Protein AF-A0A527HC91-F1 (afdb_monomer)

Nearest PDB structures (foldseek):
  5uuo-assembly1_B  TM=9.753E-01  e=4.032E-06  Novosphingobium aromaticivorans DSM 12444
  4mzw-assembly1_B  TM=9.098E-01  e=1.863E-04  Streptococcus sanguinis SK36

Solvent-accessible surface area (backbone atoms only — not comparable to full-atom values): 4922 Å² total; per-residue (Å²): 132,85,69,98,67,86,76,94,84,69,85,57,64,73,94,44,30,89,74,60,64,102,66,86,80,84,92,70,91,75,87,77,90,79,77,90,45,86,33,80,51,93,72,54,97,43,84,70,34,46,56,53,54,50,51,33,52,54,38,44,77,72,66,40,73,79,45,42,63,37,115

Sequence (71 aa):
TPPKVWTWNKPSGGAFASINRPIAGPTHDKELPVGKHPLQLYSLATPNGVKVTVMLEELLARGHKGAEYDA

Structure (mmCIF, N/CA/C/O backbone):
data_AF-A0A527HC91-F1
#
_entry.id   AF-A0A527HC91-F1
#
loop_
_atom_site.group_PDB
_atom_site.id
_atom_site.type_symbol
_atom_site.label_atom_id
_atom_site.label_alt_id
_atom_site.label_comp_id
_atom_site.label_asym_id
_atom_site.label_entity_id
_atom_site.label_seq_id
_atom_site.pdbx_PDB_ins_code
_atom_site.Cartn_x
_atom_site.Cartn_y
_atom_site.Cartn_z
_atom_site.occupancy
_atom_site.B_iso_or_equiv
_atom_site.auth_seq_id
_atom_site.auth_comp_id
_atom_site.auth_asym_id
_atom_site.auth_atom_id
_atom_site.pdbx_PDB_model_num
ATOM 1 N N . THR A 1 1 ? 17.242 -5.377 -34.296 1.00 81.38 1 THR A N 1
ATOM 2 C CA . THR A 1 1 ? 15.797 -5.648 -34.117 1.00 81.38 1 THR A CA 1
ATOM 3 C C . THR A 1 1 ? 15.601 -6.485 -32.862 1.00 81.38 1 THR A C 1
ATOM 5 O O . THR A 1 1 ? 16.520 -7.226 -32.523 1.00 81.38 1 THR A O 1
ATOM 8 N N . PRO A 1 2 ? 14.485 -6.345 -32.125 1.00 90.94 2 PRO A N 1
ATOM 9 C CA . PRO A 1 2 ? 14.191 -7.212 -30.978 1.00 90.94 2 PRO A CA 1
ATOM 10 C C . PRO A 1 2 ? 13.944 -8.672 -31.421 1.00 90.94 2 PRO A C 1
ATOM 12 O O . PRO A 1 2 ? 13.612 -8.898 -32.589 1.00 90.94 2 PRO A O 1
ATOM 15 N N . PRO A 1 3 ? 14.117 -9.668 -30.527 1.00 93.94 3 PRO A N 1
ATOM 16 C CA . PRO A 1 3 ? 13.898 -11.075 -30.858 1.00 93.94 3 PRO A CA 1
ATOM 17 C C . PRO A 1 3 ? 12.407 -11.385 -31.070 1.00 93.94 3 PRO A C 1
ATOM 19 O O . PRO A 1 3 ? 11.541 -10.733 -30.493 1.00 93.94 3 PRO A O 1
ATOM 22 N N . LYS A 1 4 ? 12.108 -12.429 -31.858 1.00 96.06 4 LYS A N 1
ATOM 23 C CA . LYS A 1 4 ? 10.731 -12.899 -32.120 1.00 96.06 4 LYS A CA 1
ATOM 24 C C . LYS A 1 4 ? 10.015 -13.386 -30.853 1.00 96.06 4 LYS A C 1
ATOM 26 O O . LYS A 1 4 ? 8.800 -13.266 -30.752 1.00 96.06 4 LYS A O 1
ATOM 31 N N . VAL A 1 5 ? 10.770 -13.937 -29.904 1.00 95.31 5 VAL A N 1
ATOM 32 C CA . VAL A 1 5 ? 10.289 -14.335 -28.579 1.00 95.31 5 VAL A CA 1
ATOM 33 C C . VAL A 1 5 ? 11.134 -13.600 -27.552 1.00 95.31 5 VAL A C 1
ATOM 35 O O . VAL A 1 5 ? 12.362 -13.688 -27.574 1.00 95.31 5 VAL A O 1
ATOM 38 N N . TRP A 1 6 ? 10.480 -12.838 -26.683 1.00 95.38 6 TRP A N 1
ATOM 39 C CA . TRP A 1 6 ? 11.154 -12.124 -25.608 1.00 95.38 6 TRP A CA 1
ATOM 40 C C . TRP A 1 6 ? 11.602 -13.095 -24.508 1.00 95.38 6 TRP A C 1
ATOM 42 O O . TRP A 1 6 ? 10.874 -14.021 -24.154 1.00 95.38 6 TRP A O 1
ATOM 52 N N . THR A 1 7 ? 12.791 -12.865 -23.949 1.00 92.81 7 THR A N 1
ATOM 53 C CA . THR A 1 7 ? 13.364 -13.668 -22.860 1.00 92.81 7 THR A CA 1
ATOM 54 C C . THR A 1 7 ? 13.894 -12.766 -21.753 1.00 92.81 7 THR A C 1
ATOM 56 O O . THR A 1 7 ? 14.589 -11.788 -22.037 1.00 92.81 7 THR A O 1
ATOM 59 N N . TRP A 1 8 ? 13.657 -13.131 -20.494 1.00 93.00 8 TRP A N 1
ATOM 60 C CA . TRP A 1 8 ? 14.213 -12.433 -19.336 1.00 93.00 8 TRP A CA 1
ATOM 61 C C . TRP A 1 8 ? 15.620 -12.951 -19.008 1.00 93.00 8 TRP A C 1
ATOM 63 O O . TRP A 1 8 ? 15.785 -13.889 -18.238 1.00 93.00 8 TRP A O 1
ATOM 73 N N . ASN A 1 9 ? 16.644 -12.376 -19.642 1.00 86.62 9 ASN A N 1
ATOM 74 C CA . ASN A 1 9 ? 18.042 -12.819 -19.515 1.00 86.62 9 ASN A CA 1
ATOM 75 C C . ASN A 1 9 ? 18.953 -11.821 -18.778 1.00 86.62 9 ASN A C 1
ATOM 77 O O . ASN A 1 9 ? 20.133 -12.104 -18.575 1.00 86.62 9 ASN A O 1
ATOM 81 N N . LYS A 1 10 ? 18.427 -10.649 -18.402 1.00 84.62 10 LYS A N 1
ATOM 82 C CA . LYS A 1 10 ? 19.137 -9.606 -17.654 1.00 84.62 10 LYS A CA 1
ATOM 83 C C . LYS A 1 10 ? 18.186 -8.911 -16.670 1.00 84.62 10 LYS A C 1
ATOM 85 O O . LYS A 1 10 ? 17.015 -8.715 -17.011 1.00 84.62 10 LYS A O 1
ATOM 90 N N . PRO A 1 11 ? 18.671 -8.499 -15.485 1.00 84.94 11 PRO A N 1
ATOM 91 C CA . PRO A 1 11 ? 17.898 -7.655 -14.581 1.00 84.94 11 PRO A CA 1
ATOM 92 C C . PRO A 1 11 ? 17.558 -6.313 -15.251 1.00 84.94 11 PRO A C 1
ATOM 94 O O . PRO A 1 11 ? 18.367 -5.752 -15.991 1.00 84.94 11 PRO A O 1
ATOM 97 N N . SER A 1 12 ? 16.351 -5.804 -14.999 1.00 88.69 12 SER A N 1
ATOM 98 C CA . SER A 1 12 ? 15.855 -4.530 -15.534 1.00 88.69 12 SER A CA 1
ATOM 99 C C . SER A 1 12 ? 14.968 -3.834 -14.499 1.00 88.69 12 SER A C 1
ATOM 101 O O . SER A 1 12 ? 14.226 -4.494 -13.770 1.00 88.69 12 SER A O 1
ATOM 103 N N . GLY A 1 13 ? 15.038 -2.502 -14.428 1.00 88.06 13 GLY A N 1
ATOM 104 C CA . GLY A 1 13 ? 14.261 -1.694 -13.475 1.00 88.06 13 GLY A CA 1
ATOM 105 C C . GLY A 1 13 ? 15.074 -0.918 -12.436 1.00 88.06 13 GLY A C 1
ATOM 106 O O . GLY A 1 13 ? 14.489 -0.391 -11.493 1.00 88.06 13 GLY A O 1
ATOM 107 N N . GLY A 1 14 ? 16.402 -0.830 -12.584 1.00 93.44 14 GLY A N 1
ATOM 108 C CA . GLY A 1 14 ? 17.261 -0.040 -11.693 1.00 93.44 14 GLY A CA 1
ATOM 109 C C . GLY A 1 14 ? 17.137 -0.489 -10.236 1.00 93.44 14 GLY A C 1
ATOM 110 O O . GLY A 1 14 ? 17.317 -1.667 -9.943 1.00 93.44 14 GLY A O 1
ATOM 111 N N . ALA A 1 15 ? 16.769 0.432 -9.341 1.00 94.00 15 ALA A N 1
ATOM 112 C CA . ALA A 1 15 ? 16.539 0.140 -7.922 1.00 94.00 15 ALA A CA 1
ATOM 113 C C . 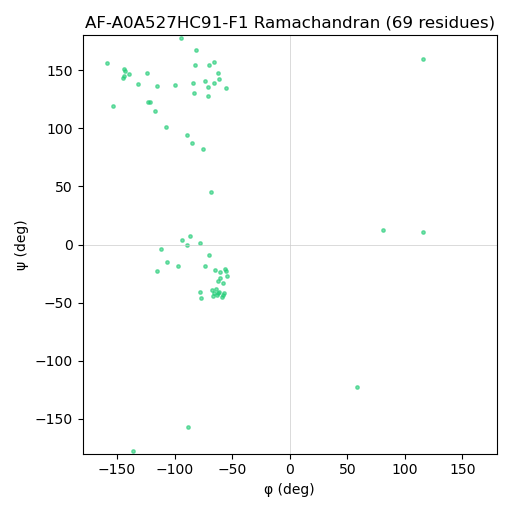ALA A 1 15 ? 15.517 -0.991 -7.679 1.00 94.00 15 ALA A C 1
ATOM 115 O O . ALA A 1 15 ? 15.616 -1.701 -6.684 1.00 94.00 15 ALA A O 1
ATOM 116 N N . PHE A 1 16 ? 14.572 -1.201 -8.601 1.00 93.88 16 PHE A N 1
ATOM 117 C CA . PHE A 1 16 ? 13.536 -2.233 -8.495 1.00 93.88 16 PHE A CA 1
ATOM 118 C C . PHE A 1 16 ? 13.904 -3.551 -9.188 1.00 93.88 16 PHE A C 1
ATOM 120 O O . PHE A 1 16 ? 13.097 -4.480 -9.228 1.00 93.88 16 PHE A O 1
ATOM 127 N N . ALA A 1 17 ? 15.119 -3.674 -9.730 1.00 94.19 17 ALA A N 1
ATOM 128 C CA . ALA A 1 17 ? 15.556 -4.897 -10.402 1.00 94.19 17 ALA A CA 1
ATOM 129 C C . ALA A 1 17 ? 15.552 -6.129 -9.477 1.00 94.19 17 ALA A C 1
ATOM 131 O O . ALA A 1 17 ? 15.443 -7.250 -9.967 1.00 94.19 17 ALA A O 1
ATOM 132 N N . SER A 1 18 ? 15.637 -5.928 -8.158 1.00 92.56 18 SER A N 1
ATOM 133 C CA . SER A 1 18 ? 15.545 -6.988 -7.148 1.00 92.56 18 SER A CA 1
ATOM 134 C C . SER A 1 18 ? 14.130 -7.542 -6.948 1.00 92.56 18 SER A C 1
ATOM 136 O O . SER A 1 18 ? 13.994 -8.643 -6.419 1.00 92.56 18 SER A O 1
ATOM 138 N N . ILE A 1 19 ? 13.083 -6.818 -7.367 1.00 95.31 19 ILE A N 1
ATOM 139 C CA . ILE A 1 19 ? 11.679 -7.222 -7.170 1.00 95.31 19 ILE A CA 1
ATOM 140 C C . ILE A 1 19 ? 10.927 -7.497 -8.482 1.00 95.31 19 ILE A C 1
ATOM 142 O O . ILE A 1 19 ? 9.954 -8.253 -8.481 1.00 95.31 19 ILE A O 1
ATOM 146 N N . ASN A 1 20 ? 11.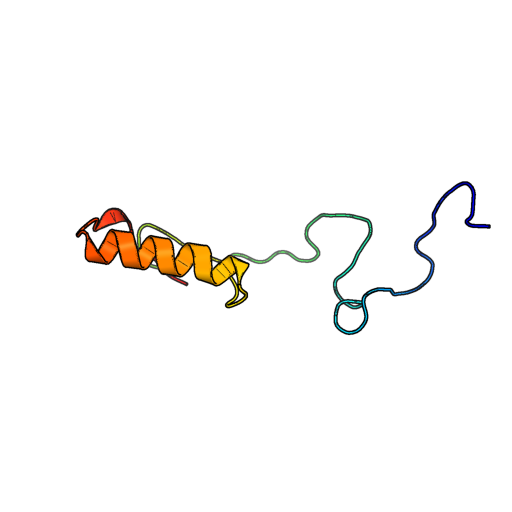375 -6.937 -9.611 1.00 95.81 20 ASN A N 1
ATOM 147 C CA . ASN A 1 20 ? 10.730 -7.122 -10.913 1.00 95.81 20 ASN A CA 1
ATOM 148 C C . ASN A 1 20 ? 10.931 -8.544 -11.463 1.00 95.81 20 ASN A C 1
ATOM 150 O O . ASN 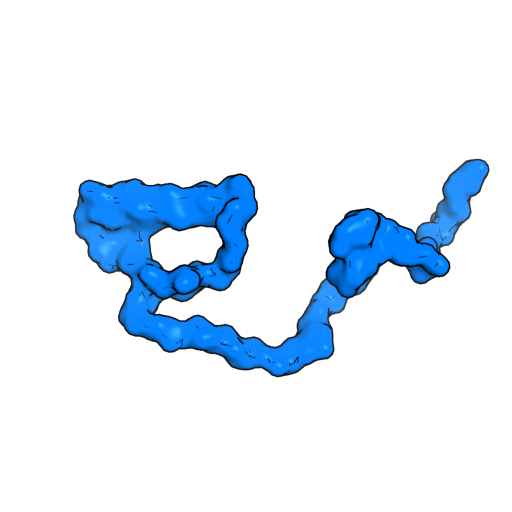A 1 20 ? 12.064 -9.004 -11.607 1.00 95.81 20 ASN A O 1
ATOM 154 N N . ARG A 1 21 ? 9.839 -9.222 -11.844 1.00 96.38 21 ARG A N 1
ATOM 155 C CA . ARG A 1 21 ? 9.848 -10.559 -12.469 1.00 96.38 21 ARG A CA 1
ATOM 156 C C . ARG A 1 21 ? 8.742 -10.663 -13.533 1.00 96.38 21 ARG A C 1
ATOM 158 O O . ARG A 1 21 ? 7.699 -10.039 -13.362 1.00 96.38 21 ARG A O 1
ATOM 165 N N . PRO A 1 22 ? 8.917 -11.464 -14.601 1.00 95.88 22 PRO A N 1
ATOM 166 C CA . PRO A 1 22 ? 7.890 -11.682 -15.627 1.00 95.88 22 PRO A CA 1
ATOM 167 C C . PRO A 1 22 ? 6.789 -12.660 -15.190 1.00 95.88 22 PRO A C 1
ATOM 169 O O . PRO A 1 22 ? 5.902 -12.977 -15.975 1.00 95.88 22 PRO A O 1
ATOM 172 N N . ILE A 1 23 ? 6.869 -13.165 -13.959 1.00 96.56 23 ILE A N 1
ATOM 173 C CA . ILE A 1 23 ? 5.904 -14.079 -13.353 1.00 96.56 23 ILE A CA 1
ATOM 174 C C . ILE A 1 23 ? 5.393 -13.491 -12.037 1.00 96.56 23 ILE A C 1
ATOM 176 O O . ILE A 1 23 ? 6.129 -12.809 -11.320 1.00 96.56 23 ILE A O 1
ATOM 180 N N . ALA A 1 24 ? 4.134 -13.782 -11.722 1.00 97.31 24 ALA A N 1
ATOM 181 C CA . ALA A 1 24 ? 3.505 -13.440 -10.452 1.00 97.31 24 ALA A CA 1
ATOM 182 C C . ALA A 1 24 ? 3.601 -14.608 -9.447 1.00 97.31 24 ALA A C 1
ATOM 184 O O . ALA A 1 24 ? 4.110 -15.679 -9.774 1.00 97.31 24 ALA A O 1
ATOM 185 N N . GLY A 1 25 ? 3.093 -14.395 -8.231 1.00 97.38 25 GLY A N 1
ATOM 186 C CA . GLY A 1 25 ? 2.983 -15.416 -7.184 1.00 97.38 25 GLY A CA 1
ATOM 187 C C . GLY A 1 25 ? 3.834 -15.131 -5.939 1.00 97.38 25 GLY A C 1
ATOM 188 O O . GLY A 1 25 ? 4.790 -14.343 -6.009 1.00 97.38 25 GLY A O 1
ATOM 189 N N . PRO A 1 26 ? 3.483 -15.754 -4.796 1.00 97.75 26 PRO A N 1
ATOM 190 C CA . PRO A 1 26 ? 4.208 -15.587 -3.541 1.00 97.75 26 PRO A CA 1
ATOM 191 C C . PRO A 1 26 ? 5.651 -16.090 -3.666 1.00 97.75 26 PRO A C 1
ATOM 193 O O . PRO A 1 26 ? 5.946 -17.016 -4.420 1.00 97.75 26 PRO A O 1
ATOM 196 N N . THR A 1 27 ? 6.566 -15.455 -2.935 1.00 97.81 27 THR A N 1
ATOM 197 C CA . THR A 1 27 ? 7.972 -15.895 -2.823 1.00 97.81 27 THR A CA 1
ATOM 198 C C . THR A 1 27 ? 8.292 -16.527 -1.480 1.00 97.81 27 THR A C 1
ATOM 200 O O . THR A 1 27 ? 9.341 -17.145 -1.334 1.00 97.81 27 THR A O 1
ATOM 203 N N . HIS A 1 28 ? 7.417 -16.324 -0.502 1.00 98.12 28 HIS A N 1
ATOM 204 C CA . HIS A 1 28 ? 7.520 -16.823 0.854 1.00 98.12 28 HIS A CA 1
ATOM 205 C C . HIS A 1 28 ? 6.125 -16.823 1.475 1.00 98.12 28 HIS A C 1
ATOM 207 O O . HIS A 1 28 ? 5.258 -16.046 1.061 1.00 98.12 28 HIS A O 1
ATOM 213 N N . ASP A 1 29 ? 5.943 -17.665 2.483 1.00 98.44 29 ASP A N 1
ATOM 214 C CA . ASP A 1 29 ? 4.751 -17.653 3.316 1.00 98.44 29 ASP A CA 1
ATOM 215 C C . ASP A 1 29 ? 4.911 -16.597 4.409 1.00 98.44 29 ASP A C 1
ATO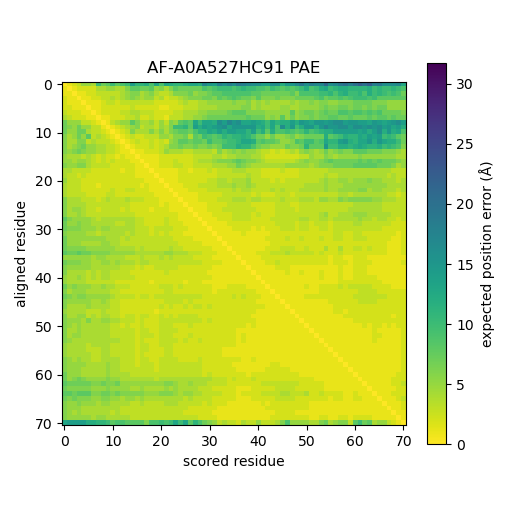M 217 O O . ASP A 1 29 ? 5.946 -16.517 5.080 1.00 98.44 29 ASP A O 1
ATOM 221 N N . LYS A 1 30 ? 3.895 -15.747 4.562 1.00 97.75 30 LYS A N 1
ATOM 222 C CA . LYS A 1 30 ? 3.856 -14.716 5.597 1.00 97.75 30 LYS A CA 1
ATOM 223 C C . LYS A 1 30 ? 2.419 -14.371 5.940 1.00 97.75 30 LYS A C 1
ATOM 225 O O . LYS A 1 30 ? 1.678 -13.873 5.095 1.00 97.75 30 LYS A O 1
ATOM 230 N N . GLU A 1 31 ? 2.057 -14.581 7.196 1.00 98.12 31 GLU A N 1
ATOM 231 C CA . GLU A 1 31 ? 0.807 -14.064 7.738 1.00 98.12 31 GLU A CA 1
ATOM 232 C C . GLU A 1 31 ? 0.904 -12.542 7.886 1.00 98.12 31 GLU A C 1
ATOM 234 O O . GLU A 1 31 ? 1.922 -11.997 8.327 1.00 98.12 31 GLU A O 1
ATOM 239 N N . LEU A 1 32 ? -0.150 -11.844 7.470 1.00 98.25 32 LEU A N 1
ATOM 240 C CA . LEU A 1 32 ? -0.234 -10.400 7.616 1.00 98.25 32 LEU A CA 1
ATOM 241 C C . LEU A 1 32 ? -0.739 -10.049 9.025 1.00 98.25 32 LEU A C 1
ATOM 243 O O . LEU A 1 32 ? -1.657 -10.710 9.512 1.00 98.25 32 LEU A O 1
ATOM 247 N N . PRO A 1 33 ? -0.176 -9.022 9.689 1.00 98.12 33 PRO A N 1
ATOM 248 C CA . PRO A 1 33 ? -0.672 -8.588 10.991 1.00 98.12 33 PRO A CA 1
ATOM 249 C C . PRO A 1 33 ? -2.086 -8.025 10.850 1.00 98.12 33 PRO A C 1
ATOM 251 O O . PRO A 1 33 ? -2.352 -7.288 9.905 1.00 98.12 33 PRO A O 1
ATOM 254 N N . VAL A 1 34 ? -2.973 -8.346 11.790 1.00 98.50 34 VAL A N 1
ATOM 255 C CA . VAL A 1 34 ? -4.354 -7.845 11.830 1.00 98.50 34 VAL A CA 1
ATOM 256 C C . VAL A 1 34 ? -4.565 -7.117 13.151 1.00 98.50 34 VAL A C 1
ATOM 258 O O . VAL A 1 34 ? -4.335 -7.688 14.219 1.00 98.50 34 VAL A O 1
ATOM 261 N N . GLY A 1 35 ? -4.958 -5.849 13.072 1.00 98.25 35 GLY A N 1
ATOM 262 C CA . GLY A 1 35 ? -5.269 -5.017 14.224 1.00 98.25 35 GLY A CA 1
ATOM 263 C C . GLY A 1 35 ? -6.730 -5.118 14.663 1.00 98.25 35 GLY A C 1
ATOM 264 O O . GLY A 1 35 ? -7.415 -6.116 14.436 1.00 98.25 35 GLY A O 1
ATOM 265 N N . LYS A 1 36 ? -7.198 -4.086 15.366 1.00 98.31 36 LYS A N 1
ATOM 266 C CA . LYS A 1 36 ? -8.524 -4.070 16.011 1.00 98.31 36 LYS A CA 1
ATOM 267 C C . LYS A 1 36 ? -9.597 -3.363 15.183 1.00 98.31 36 LYS A C 1
ATOM 269 O O . LYS A 1 36 ? -10.781 -3.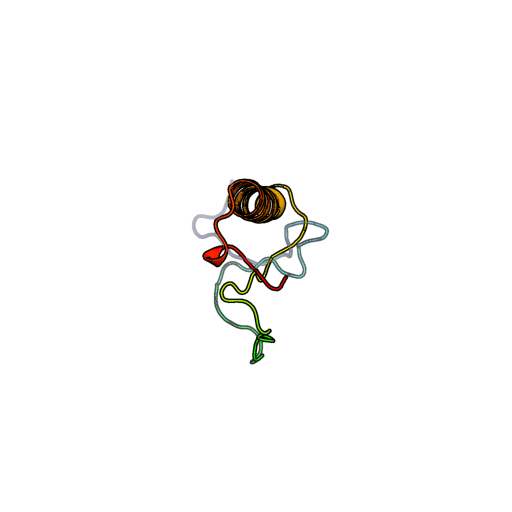498 15.491 1.00 98.31 36 LYS A O 1
ATOM 274 N N . HIS A 1 37 ? -9.194 -2.544 14.217 1.00 98.62 37 HIS A N 1
ATOM 275 C CA . HIS A 1 37 ? -10.096 -1.698 13.452 1.00 98.62 37 HIS A CA 1
ATOM 276 C C . HIS A 1 37 ? -10.754 -2.489 12.306 1.00 98.62 37 HIS A C 1
ATOM 278 O O . HIS A 1 37 ? -10.212 -3.499 11.846 1.00 98.62 37 HIS A O 1
ATOM 284 N N . PRO A 1 38 ? -11.948 -2.070 11.842 1.00 98.19 38 PRO A N 1
ATOM 285 C CA . PRO A 1 38 ? -12.715 -2.818 10.846 1.00 98.19 38 PRO A CA 1
ATOM 286 C C . PRO A 1 38 ? -12.031 -2.915 9.475 1.00 98.19 38 PRO A C 1
ATOM 288 O O . PRO A 1 38 ? -12.346 -3.830 8.714 1.00 98.19 38 PRO A O 1
ATOM 291 N N . LEU A 1 39 ? -11.108 -2.005 9.151 1.00 98.56 39 LEU A N 1
ATOM 292 C CA . LEU A 1 39 ? -10.346 -2.019 7.905 1.00 98.56 39 LEU A CA 1
ATOM 293 C C . LEU A 1 39 ? -8.852 -2.237 8.184 1.00 98.56 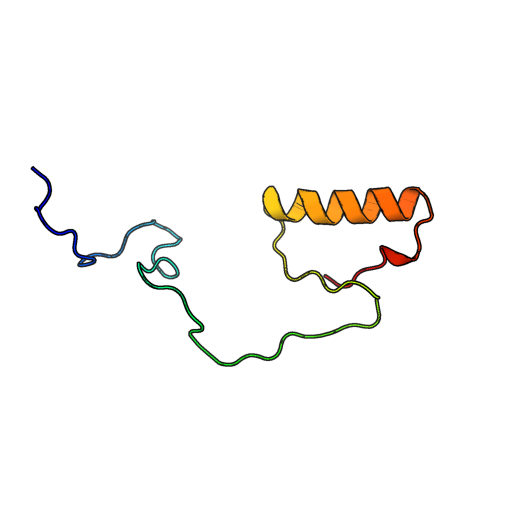39 LEU A C 1
ATOM 295 O O . LEU A 1 39 ? -8.283 -1.632 9.084 1.00 98.56 39 LEU A O 1
ATOM 299 N N . GLN A 1 40 ? -8.209 -3.094 7.391 1.00 98.69 40 GLN A N 1
ATOM 300 C CA . GLN A 1 40 ? -6.774 -3.387 7.476 1.00 98.69 40 GLN A CA 1
ATOM 301 C C . GLN A 1 40 ? -6.106 -2.949 6.171 1.00 98.69 40 GLN A C 1
ATOM 303 O O . GLN A 1 40 ? -6.419 -3.485 5.103 1.00 98.69 40 GLN A O 1
ATOM 308 N N .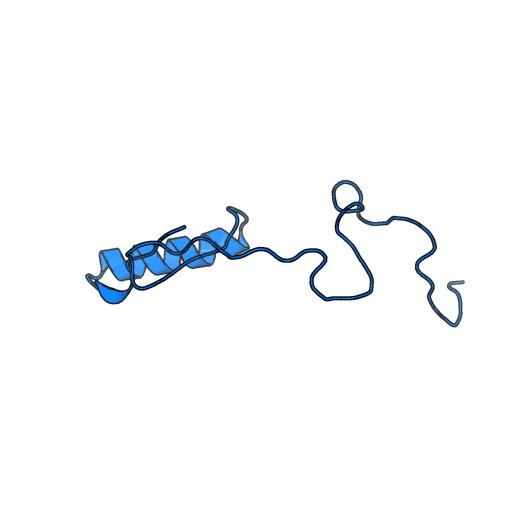 LEU A 1 41 ? -5.220 -1.956 6.233 1.00 98.38 41 LEU A N 1
ATOM 309 C CA . LEU A 1 41 ? -4.602 -1.340 5.063 1.00 98.38 41 LEU A CA 1
ATOM 310 C C . LEU A 1 41 ? -3.128 -1.741 4.930 1.00 98.38 41 LEU A C 1
ATOM 312 O O . LEU A 1 41 ? -2.246 -1.134 5.521 1.00 98.38 41 LEU A O 1
ATOM 316 N N . TYR A 1 42 ? -2.834 -2.696 4.049 1.00 98.31 42 TYR A N 1
ATOM 317 C CA . TYR A 1 42 ? -1.454 -3.026 3.672 1.00 98.31 42 TYR A CA 1
ATOM 318 C C . TYR A 1 42 ? -1.015 -2.165 2.490 1.00 98.31 42 TYR A C 1
ATOM 320 O O . TYR A 1 42 ? -1.287 -2.483 1.330 1.00 98.31 42 TYR A O 1
ATOM 328 N N . SER A 1 43 ? -0.368 -1.041 2.783 1.00 98.12 43 SER A N 1
ATOM 329 C CA . SER A 1 43 ? -0.014 -0.029 1.785 1.00 98.12 43 SER A CA 1
ATOM 330 C C . SER A 1 43 ? 1.419 0.478 1.968 1.00 98.12 43 SER A C 1
ATOM 332 O O . SER A 1 43 ? 2.177 0.012 2.813 1.00 98.12 43 SER A O 1
ATOM 334 N N . LEU A 1 44 ? 1.811 1.435 1.136 1.00 97.94 44 LEU A N 1
ATOM 335 C CA . LEU A 1 44 ? 3.037 2.214 1.276 1.00 97.94 44 LEU A CA 1
ATOM 336 C C . LEU A 1 44 ? 2.708 3.659 0.911 1.00 97.94 44 LEU A C 1
ATOM 338 O O . LEU A 1 44 ? 1.905 3.882 0.003 1.00 97.94 44 LEU A O 1
ATOM 342 N N . ALA A 1 45 ? 3.365 4.629 1.552 1.00 97.38 45 ALA A N 1
ATOM 343 C CA . ALA A 1 45 ? 3.183 6.073 1.350 1.00 97.38 45 ALA A CA 1
ATOM 344 C C . ALA A 1 45 ? 3.673 6.596 -0.025 1.00 97.38 45 ALA A C 1
ATOM 346 O O . ALA A 1 45 ? 4.343 7.617 -0.143 1.00 97.38 45 ALA A O 1
ATOM 347 N N . THR A 1 46 ? 3.340 5.879 -1.094 1.00 98.25 46 THR A N 1
ATOM 348 C CA . THR A 1 46 ? 3.433 6.321 -2.484 1.00 98.25 46 THR A CA 1
ATOM 349 C C . THR A 1 46 ? 2.209 7.173 -2.836 1.00 98.25 46 THR A C 1
ATOM 351 O O . THR A 1 46 ? 1.189 7.094 -2.145 1.00 98.25 46 THR A O 1
ATOM 354 N N . PRO A 1 47 ? 2.210 7.899 -3.969 1.00 98.56 47 PRO A N 1
ATOM 355 C CA . PRO A 1 47 ? 1.015 8.599 -4.442 1.00 98.56 47 PRO A CA 1
ATOM 3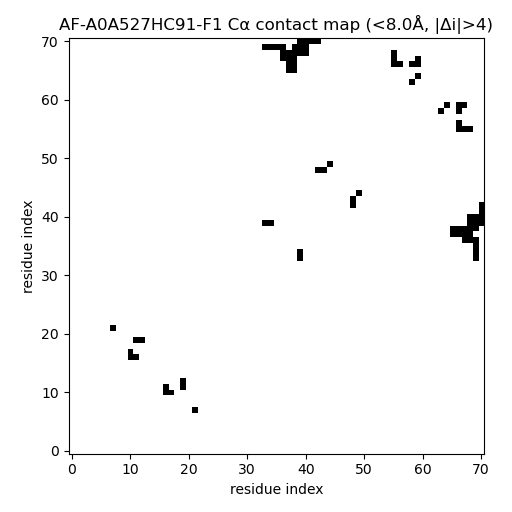56 C C . PRO A 1 47 ? -0.219 7.701 -4.619 1.00 98.56 47 PRO A C 1
ATOM 358 O O . PRO A 1 47 ? -1.338 8.198 -4.604 1.00 98.56 47 PRO A O 1
ATOM 361 N N . ASN A 1 48 ? -0.045 6.384 -4.789 1.00 98.38 48 ASN A N 1
ATOM 362 C CA . ASN A 1 48 ? -1.169 5.450 -4.813 1.00 98.38 48 ASN A CA 1
ATOM 363 C C . ASN A 1 48 ? -1.696 5.140 -3.409 1.00 98.38 48 ASN A C 1
ATOM 365 O O . ASN A 1 48 ? -2.908 5.113 -3.228 1.00 98.38 48 ASN A O 1
ATOM 369 N N . GLY A 1 49 ? -0.813 4.953 -2.426 1.00 98.25 49 GLY A N 1
ATOM 370 C CA . GLY A 1 49 ? -1.228 4.686 -1.048 1.00 98.25 49 GLY A CA 1
ATOM 371 C C . GLY A 1 49 ? -1.916 5.883 -0.398 1.00 98.25 49 GLY A C 1
ATOM 372 O O . GLY A 1 49 ? -2.944 5.708 0.250 1.00 98.25 49 GLY A O 1
ATOM 373 N N . VAL A 1 50 ? -1.421 7.097 -0.667 1.00 98.50 50 VAL A N 1
ATOM 374 C CA . VAL A 1 50 ? -2.006 8.350 -0.153 1.00 98.50 50 VAL A CA 1
ATOM 375 C C . VAL A 1 50 ? -3.470 8.515 -0.564 1.00 98.50 50 VAL A C 1
ATOM 377 O O . VAL A 1 50 ? -4.263 9.032 0.212 1.00 98.50 50 VAL A O 1
ATOM 380 N N . LYS A 1 51 ? -3.871 8.037 -1.749 1.00 98.56 51 LYS A N 1
ATOM 381 C CA . LYS A 1 51 ? -5.280 8.092 -2.181 1.00 98.56 51 LYS A CA 1
ATOM 382 C C . LYS A 1 51 ? -6.201 7.380 -1.192 1.00 98.56 51 LYS A C 1
ATOM 384 O O . LYS A 1 51 ? -7.290 7.868 -0.914 1.00 98.56 51 LYS A O 1
ATOM 389 N N . VAL A 1 52 ? -5.768 6.223 -0.690 1.00 98.50 52 VAL A N 1
ATOM 390 C CA . VAL A 1 52 ? -6.583 5.384 0.193 1.00 98.50 52 VAL A CA 1
ATOM 391 C C . VAL A 1 52 ? -6.610 5.966 1.596 1.00 98.50 52 VAL A C 1
ATOM 393 O O . VAL A 1 52 ? -7.691 6.105 2.155 1.00 98.50 52 VAL A O 1
ATOM 396 N N . THR A 1 53 ? -5.458 6.365 2.140 1.00 98.38 53 THR A N 1
ATOM 397 C CA . THR A 1 53 ? -5.426 6.966 3.480 1.00 98.38 53 THR A CA 1
ATOM 398 C C . THR A 1 53 ? -6.213 8.272 3.515 1.00 98.38 53 THR A C 1
ATOM 400 O O . THR A 1 53 ? -7.044 8.436 4.396 1.00 98.38 53 THR A O 1
ATOM 403 N N . VAL A 1 54 ? -6.069 9.149 2.512 1.00 98.69 54 VAL A N 1
ATOM 404 C CA . VAL A 1 54 ? -6.888 10.371 2.408 1.00 98.69 54 VAL A CA 1
ATOM 405 C C . VAL A 1 54 ? -8.377 10.034 2.328 1.00 98.69 54 VAL A C 1
ATOM 407 O O . VAL A 1 54 ? -9.160 10.631 3.050 1.00 98.69 54 VAL A O 1
ATOM 410 N N . MET A 1 55 ? -8.788 9.056 1.515 1.00 98.75 55 MET A N 1
ATOM 411 C CA . MET A 1 55 ? -10.199 8.651 1.444 1.00 98.75 55 MET A CA 1
ATOM 412 C C . MET A 1 55 ? -10.748 8.195 2.805 1.00 98.75 55 MET A C 1
ATOM 414 O O . MET A 1 55 ? -11.870 8.551 3.165 1.00 98.75 55 MET A O 1
ATOM 418 N N . LEU A 1 56 ? -9.978 7.402 3.554 1.00 98.75 56 LEU A N 1
ATOM 419 C CA . LEU A 1 56 ? -10.388 6.913 4.871 1.00 98.75 56 LEU A CA 1
ATOM 420 C C . LEU A 1 56 ? -10.494 8.060 5.882 1.00 98.75 56 LEU A C 1
ATOM 422 O O . LEU A 1 56 ? -11.511 8.167 6.564 1.00 98.75 56 LEU A O 1
ATOM 426 N N . GLU A 1 57 ? -9.515 8.965 5.906 1.00 98.75 57 GLU A N 1
ATOM 427 C CA . GLU A 1 57 ? -9.559 10.165 6.750 1.00 98.75 57 GLU A CA 1
ATOM 428 C C . GLU A 1 57 ? -10.741 11.081 6.401 1.00 98.75 57 GLU A C 1
ATOM 430 O O . GLU A 1 57 ? -11.433 11.568 7.293 1.00 98.75 57 GLU A O 1
ATOM 435 N N . GLU A 1 58 ? -11.047 11.273 5.116 1.00 98.81 58 GLU A N 1
ATOM 43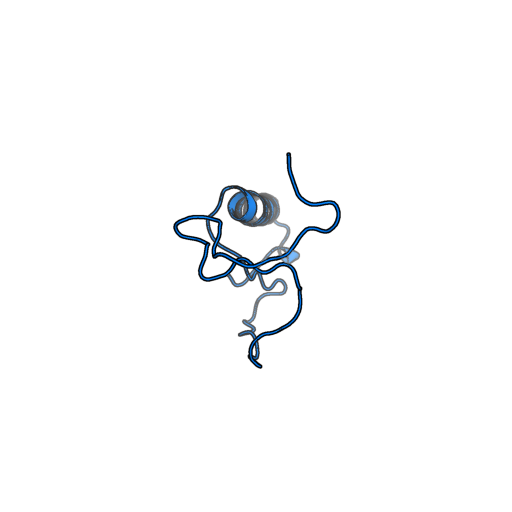6 C CA . GLU A 1 58 ? -12.203 12.069 4.684 1.00 98.81 58 GLU A CA 1
ATOM 437 C C . GLU A 1 58 ? -13.531 11.438 5.138 1.00 98.81 58 GLU A C 1
ATOM 439 O O . GLU A 1 58 ? -14.445 12.137 5.583 1.00 98.81 58 GLU A O 1
ATOM 444 N N . LEU A 1 59 ? -13.655 10.107 5.101 1.00 98.81 59 LEU A N 1
ATOM 445 C CA . LEU A 1 59 ? -14.829 9.412 5.638 1.00 98.81 59 LEU A CA 1
ATOM 446 C C . LEU A 1 59 ? -14.942 9.565 7.163 1.00 98.81 59 LEU A C 1
ATOM 448 O O . LEU A 1 59 ? -16.040 9.809 7.678 1.00 98.81 59 LEU A O 1
ATOM 452 N N . LEU A 1 60 ? -13.823 9.454 7.880 1.00 98.69 60 LEU A N 1
ATOM 453 C CA . LEU A 1 60 ? -13.763 9.661 9.327 1.00 98.69 60 LEU A CA 1
ATOM 454 C C . LEU A 1 60 ? -14.143 11.097 9.703 1.00 98.69 60 LEU A C 1
ATOM 456 O O . LEU A 1 60 ? -14.953 11.293 10.612 1.00 98.69 60 LEU A O 1
ATOM 460 N N . ALA A 1 61 ? -13.669 12.090 8.948 1.00 98.62 61 ALA A N 1
ATOM 461 C CA . ALA A 1 61 ? -14.039 13.495 9.114 1.00 98.62 61 ALA A CA 1
ATOM 462 C C . ALA A 1 61 ? -15.549 13.734 8.924 1.00 98.62 61 ALA A C 1
ATOM 464 O O . ALA A 1 61 ? -16.127 14.617 9.560 1.00 98.62 61 ALA A O 1
ATOM 465 N N . ARG A 1 62 ? -16.222 12.914 8.103 1.00 98.62 62 ARG A N 1
ATOM 466 C CA . ARG A 1 62 ? -17.691 12.913 7.958 1.00 98.62 62 ARG A CA 1
ATOM 467 C C . ARG A 1 62 ? -18.426 12.033 8.980 1.00 98.62 62 ARG A C 1
ATOM 469 O O . ARG A 1 62 ? -19.642 11.875 8.883 1.00 98.62 62 ARG A O 1
ATOM 476 N N . GLY A 1 63 ? -17.725 11.483 9.970 1.00 98.25 63 GLY A N 1
ATOM 477 C CA . GLY A 1 63 ? -18.302 10.702 11.066 1.00 98.25 63 GLY A CA 1
ATOM 478 C C . GLY A 1 63 ? -18.616 9.244 10.720 1.00 98.25 63 GLY A C 1
ATOM 479 O O . GLY A 1 63 ? -19.294 8.562 11.496 1.00 98.25 63 GLY A O 1
ATOM 480 N N . HIS A 1 64 ? -18.134 8.733 9.583 1.00 98.50 64 HIS A N 1
ATOM 481 C CA . HIS A 1 64 ? -18.313 7.333 9.202 1.00 98.50 64 HIS A CA 1
ATOM 482 C C . HIS A 1 64 ? -17.377 6.426 10.015 1.00 98.50 64 HIS A C 1
ATOM 484 O O . HIS A 1 64 ? -16.332 6.005 9.535 1.00 98.50 64 HIS A O 1
ATOM 490 N N . LYS A 1 65 ? -17.776 6.069 11.242 1.00 97.06 65 LYS A N 1
ATOM 491 C CA . LYS A 1 65 ? -16.975 5.238 12.172 1.00 97.06 65 LYS A CA 1
ATOM 492 C C . LYS A 1 65 ? -16.543 3.873 11.613 1.00 97.06 65 LYS A C 1
ATOM 494 O O . LYS A 1 65 ? -15.599 3.279 12.112 1.00 97.06 65 LYS A O 1
ATOM 499 N N . GLY A 1 66 ? -17.227 3.363 10.587 1.00 97.81 66 GLY A N 1
ATOM 500 C CA . GLY A 1 66 ? -16.823 2.139 9.887 1.00 97.81 66 GLY A CA 1
ATOM 501 C C . GLY A 1 66 ? -15.551 2.285 9.040 1.00 97.81 66 GLY A C 1
ATOM 502 O O . GLY A 1 66 ? -15.058 1.278 8.548 1.00 97.81 66 GLY A O 1
ATOM 503 N N . ALA A 1 67 ? -15.037 3.507 8.860 1.00 98.56 67 ALA A N 1
ATOM 504 C CA . ALA A 1 67 ? -13.814 3.795 8.111 1.00 98.56 67 ALA A CA 1
ATOM 505 C C . ALA A 1 67 ? -12.535 3.752 8.966 1.00 98.56 67 ALA A C 1
ATOM 507 O O . ALA A 1 67 ? -11.452 3.971 8.437 1.00 98.56 67 ALA A O 1
ATOM 508 N N . GLU A 1 68 ? -12.649 3.474 10.267 1.00 98.56 68 GLU A N 1
ATOM 509 C CA . GLU A 1 68 ? -11.509 3.247 11.160 1.00 98.56 68 GLU A CA 1
ATOM 510 C C . GLU A 1 68 ? -10.604 2.130 10.607 1.00 98.56 68 GLU A C 1
ATOM 512 O O . GLU A 1 68 ? -11.104 1.081 10.182 1.00 98.56 68 GLU A O 1
ATOM 517 N N . TYR A 1 69 ? -9.284 2.334 10.617 1.00 98.69 69 TYR A N 1
ATOM 518 C CA . TYR A 1 69 ? -8.340 1.429 9.959 1.00 98.69 69 TYR A CA 1
ATOM 519 C C . TYR A 1 69 ? -7.014 1.264 10.712 1.00 98.69 69 TYR A C 1
ATOM 521 O O . TYR A 1 69 ? -6.559 2.178 11.395 1.00 98.69 69 TYR A O 1
ATOM 529 N N . ASP A 1 70 ? -6.390 0.096 10.554 1.00 98.50 70 ASP A N 1
ATOM 530 C CA . ASP A 1 70 ? -4.989 -0.166 10.912 1.00 98.50 70 ASP A CA 1
ATOM 531 C C . ASP A 1 70 ? -4.120 -0.087 9.638 1.00 98.50 70 ASP A C 1
ATOM 533 O O . ASP A 1 70 ? -4.526 -0.608 8.594 1.00 98.50 70 ASP A O 1
ATOM 537 N N . ALA A 1 71 ? -2.943 0.548 9.702 1.00 89.94 71 ALA A N 1
ATOM 538 C CA . ALA A 1 71 ? -2.005 0.723 8.580 1.00 89.94 71 ALA A CA 1
ATOM 539 C C . ALA A 1 71 ? -0.546 0.472 8.985 1.00 89.94 71 ALA A C 1
ATOM 541 O O . ALA A 1 71 ? -0.208 0.731 10.163 1.00 89.94 71 ALA A O 1
#

pLDDT: mean 96.19, std 3.83, range [81.38, 98.81]

Radius of gyration: 18.93 Å; Cα contacts (8 Å, |Δi|>4): 43; chains: 1; bounding box: 38×31×50 Å

Foldseek 3Di:
DDDPDDDDPDQDDVVCSVPDDPDDDDPDDDDDDDDDALAEDDDDPDPVSCVLVVVLVVCVVVVVSNSDYDD

Mean predicted aligned error: 3.62 Å

Secondary structure (DSSP, 8-state):
---SS----S--SGGGTTT--SS-S-SS--PPP--SSSEE----SSHHHHHHHHHHHHHHHTT-GGG-EE-